Protein AF-A0A2D6UHI7-F1 (afdb_monomer_lite)

Radius of gyration: 15.2 Å; chains: 1; bounding box: 43×26×51 Å

pLDDT: mean 86.0, std 16.02, range [35.69, 98.44]

Foldseek 3Di:
DDDPPPPPQQPLPPVPDLQPLLLQLLLVLLVLLPDPPQQADQQQQLRYLVNSSLCSNPVDHSVVRCVLQVVPCRAQLVCLVVADCPPPHSSNVSVVSVVVSRDHSVNSNCRSLVNNQQLQQLAVVGHDDADPRRSNSSSRSSNSSSCSSVVHRD

Secondary structure (DSSP, 8-state):
----------TT--TT---HHHHHHHHHHHHHHHSTT----TT-TTTSHHHHHHHHHH---HHHHHHHTTT--S-HHHHHHH--TTS--HHHHHHHHHHHTT--HHHHHHHHHT--HHHHHTSTTS--PPPTT-HHHHHHHHHHHHHHHHT---

Structure (mmCIF, N/CA/C/O backbone):
data_AF-A0A2D6UHI7-F1
#
_entry.id   AF-A0A2D6UHI7-F1
#
loop_
_atom_site.group_PDB
_atom_site.id
_atom_site.type_symbol
_atom_site.label_atom_id
_atom_site.label_alt_id
_atom_site.label_comp_id
_atom_site.label_asym_id
_atom_site.label_entity_id
_atom_site.label_seq_id
_atom_site.pdbx_PDB_ins_code
_atom_site.Cartn_x
_atom_site.Cartn_y
_atom_site.Cartn_z
_atom_site.occupancy
_atom_site.B_iso_or_equiv
_atom_si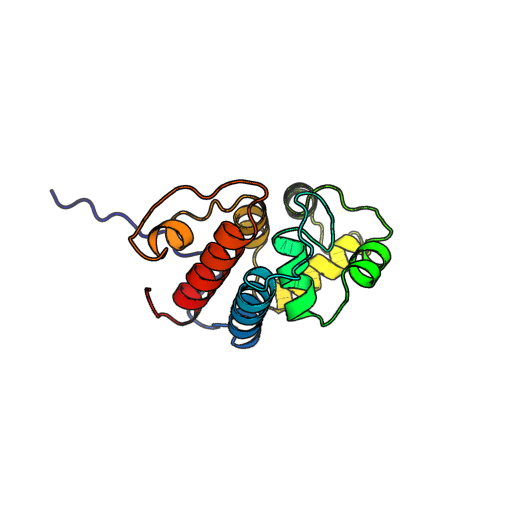te.auth_seq_id
_atom_site.auth_comp_id
_atom_site.auth_asym_id
_atom_site.auth_atom_id
_atom_site.pdbx_PDB_model_num
ATOM 1 N N . MET A 1 1 ? -14.713 -6.575 36.202 1.00 38.09 1 MET A N 1
ATOM 2 C CA . MET A 1 1 ? -13.384 -6.852 35.620 1.00 38.09 1 MET A CA 1
ATOM 3 C C . MET A 1 1 ? -13.407 -6.373 34.180 1.00 38.09 1 MET A C 1
ATOM 5 O O . MET A 1 1 ? -13.813 -7.110 33.297 1.00 38.09 1 MET A O 1
ATOM 9 N N . THR A 1 2 ? -13.100 -5.101 33.956 1.00 35.69 2 THR A N 1
ATOM 10 C CA . THR A 1 2 ? -13.019 -4.510 32.618 1.00 35.69 2 THR A CA 1
ATOM 11 C C . THR A 1 2 ? -11.627 -4.789 32.067 1.00 35.69 2 THR A C 1
ATOM 13 O O . THR A 1 2 ? -10.639 -4.2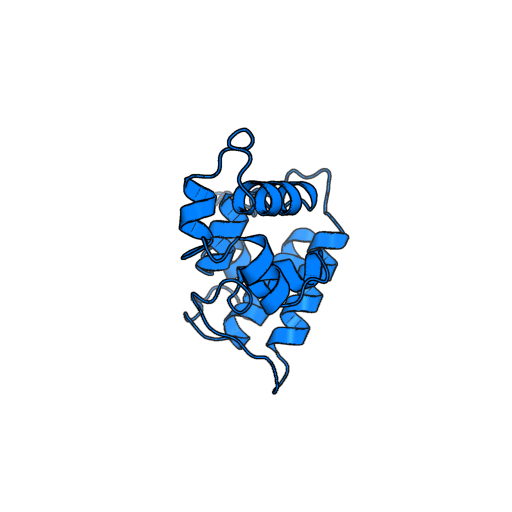00 32.495 1.00 35.69 2 THR A O 1
ATOM 16 N N . THR A 1 3 ? -11.532 -5.750 31.155 1.00 36.69 3 THR A N 1
ATOM 17 C CA . THR A 1 3 ? -10.331 -5.986 30.354 1.00 36.69 3 THR A CA 1
ATOM 18 C C . THR A 1 3 ? -10.118 -4.794 29.429 1.00 36.69 3 THR A C 1
ATOM 20 O O . THR A 1 3 ? -10.834 -4.629 28.444 1.00 36.69 3 THR A O 1
ATOM 23 N N . HIS A 1 4 ? -9.130 -3.958 29.743 1.00 37.94 4 HIS A N 1
ATOM 24 C CA . HIS A 1 4 ? -8.578 -3.003 28.791 1.00 37.94 4 HIS A CA 1
ATOM 25 C C . HIS A 1 4 ? -7.871 -3.788 27.681 1.00 37.94 4 HIS A C 1
ATOM 27 O O . HIS A 1 4 ? -6.719 -4.196 27.829 1.00 37.94 4 HIS A O 1
ATOM 33 N N . ALA A 1 5 ? -8.571 -4.032 26.574 1.00 39.09 5 ALA A N 1
ATOM 34 C CA . ALA A 1 5 ? -7.922 -4.431 25.338 1.00 39.09 5 ALA A CA 1
ATOM 35 C C . ALA A 1 5 ? -7.044 -3.255 24.891 1.00 39.09 5 ALA A C 1
ATOM 37 O O . ALA A 1 5 ? -7.553 -2.200 24.521 1.00 39.09 5 ALA A O 1
ATOM 38 N N . LYS A 1 6 ? -5.720 -3.408 24.980 1.00 39.31 6 LYS A N 1
ATOM 39 C CA . LYS A 1 6 ? -4.787 -2.475 24.343 1.00 39.31 6 LYS A CA 1
ATOM 40 C C . LYS A 1 6 ? -5.007 -2.577 22.830 1.00 39.31 6 LYS A C 1
ATOM 42 O O . LYS A 1 6 ? -4.636 -3.590 22.241 1.00 39.31 6 LYS A O 1
ATOM 47 N N . SER A 1 7 ? -5.631 -1.566 22.229 1.00 45.66 7 SER A N 1
ATOM 48 C CA . SER A 1 7 ? -5.660 -1.374 20.775 1.00 45.66 7 SER A CA 1
ATOM 49 C C . SER A 1 7 ? -4.217 -1.283 20.278 1.00 45.66 7 SER A C 1
ATOM 51 O O . SER A 1 7 ? -3.478 -0.388 20.692 1.00 45.66 7 SER A O 1
ATOM 53 N N . HIS A 1 8 ? -3.787 -2.255 19.478 1.00 50.50 8 HIS A N 1
ATOM 54 C CA . HIS A 1 8 ? -2.474 -2.235 18.841 1.00 50.50 8 HIS A CA 1
ATOM 55 C C . HIS A 1 8 ? -2.621 -1.508 17.513 1.00 50.50 8 HIS A C 1
ATOM 57 O O . HIS A 1 8 ? -2.718 -2.135 16.457 1.00 50.50 8 HIS A O 1
ATOM 63 N N . LEU A 1 9 ? -2.660 -0.179 17.616 1.00 53.78 9 LEU A N 1
ATOM 64 C CA . LEU A 1 9 ? -2.622 0.733 16.480 1.00 53.78 9 LEU A CA 1
ATOM 65 C C . LEU A 1 9 ? -1.518 0.269 15.501 1.00 53.78 9 LEU A C 1
ATOM 67 O O . LEU A 1 9 ? -0.479 -0.215 15.973 1.00 53.78 9 LEU A O 1
ATOM 71 N N . PRO A 1 10 ? -1.703 0.395 14.169 1.00 53.59 10 PRO A N 1
ATOM 72 C CA . PRO A 1 10 ? -0.616 0.223 13.205 1.00 53.59 10 PRO A CA 1
ATOM 73 C C . PRO A 1 10 ? 0.661 0.888 13.728 1.00 53.59 10 PRO A C 1
ATOM 75 O O . PRO A 1 10 ? 0.615 2.016 14.215 1.00 53.59 10 PRO A O 1
ATOM 78 N N . LYS A 1 11 ? 1.804 0.193 13.703 1.00 60.34 11 LYS A N 1
ATOM 79 C CA . LYS A 1 11 ? 3.024 0.673 14.391 1.00 60.34 11 LYS A CA 1
ATOM 80 C C . LYS A 1 11 ? 3.599 1.960 13.792 1.00 60.34 11 LYS A C 1
ATOM 82 O O . LYS A 1 11 ? 4.484 2.562 14.386 1.00 60.34 11 LYS A O 1
ATOM 87 N N . THR A 1 12 ? 3.075 2.391 12.651 1.00 53.44 12 THR A N 1
ATOM 88 C CA . THR A 1 12 ? 3.288 3.713 12.048 1.00 53.44 12 THR A CA 1
ATOM 89 C C . THR A 1 12 ? 2.633 4.862 12.791 1.00 53.44 12 THR A C 1
ATOM 91 O O . THR A 1 12 ? 2.942 6.019 12.521 1.00 53.44 12 THR A O 1
ATOM 94 N N . LEU A 1 13 ? 1.822 4.567 13.802 1.00 52.28 13 LEU A N 1
ATOM 95 C CA . LEU A 1 13 ? 1.344 5.532 14.783 1.00 52.28 13 LEU A CA 1
ATOM 96 C C . LEU A 1 13 ? 2.399 5.752 15.871 1.00 52.28 13 LEU A C 1
ATOM 98 O O . LEU A 1 13 ? 2.121 5.652 17.065 1.00 52.28 13 LEU A O 1
ATOM 102 N N . ASP A 1 14 ? 3.620 6.101 15.460 1.00 53.38 14 ASP A N 1
ATOM 103 C CA . ASP A 1 14 ? 4.444 6.944 16.315 1.00 53.38 14 ASP A CA 1
ATOM 104 C C . ASP A 1 14 ? 3.811 8.341 16.241 1.00 53.38 14 ASP A C 1
ATOM 106 O O . ASP A 1 14 ? 3.881 9.029 15.222 1.00 53.38 14 ASP A O 1
ATOM 110 N N . SER A 1 15 ? 3.055 8.689 17.287 1.00 49.53 15 SER A N 1
ATOM 111 C CA . SER A 1 15 ? 2.015 9.740 17.368 1.00 49.53 15 SER A CA 1
ATOM 112 C C . SER A 1 15 ? 2.409 11.184 16.996 1.00 49.53 15 SER A C 1
ATOM 114 O O . SER A 1 15 ? 1.644 12.115 17.228 1.00 49.53 15 SER A O 1
ATOM 116 N N . THR A 1 16 ? 3.590 11.404 16.421 1.00 47.50 16 THR A N 1
ATOM 117 C CA . THR A 1 16 ? 4.125 12.729 16.090 1.00 47.50 16 THR A CA 1
ATOM 118 C C . THR A 1 16 ? 4.281 12.997 14.592 1.00 47.50 16 THR A C 1
ATOM 120 O O . THR A 1 16 ? 4.644 14.117 14.230 1.00 47.50 16 THR A O 1
ATOM 123 N N . LYS A 1 17 ? 3.983 12.041 13.693 1.00 54.81 17 LYS A N 1
ATOM 124 C CA . LYS A 1 17 ? 4.116 12.295 12.246 1.00 54.81 17 LYS A CA 1
ATOM 125 C C . LYS A 1 17 ? 3.157 11.482 11.365 1.00 54.81 17 LYS A C 1
ATOM 127 O O . LYS A 1 17 ? 3.578 10.596 10.628 1.00 54.81 17 LYS A O 1
ATOM 132 N N . THR A 1 18 ? 1.869 11.836 11.360 1.00 63.22 18 THR A N 1
ATOM 133 C CA . THR A 1 18 ? 0.980 11.434 10.255 1.00 63.22 18 THR A CA 1
ATOM 134 C C . THR A 1 18 ? 1.550 11.987 8.948 1.00 63.22 18 THR A C 1
ATOM 136 O O . THR A 1 18 ? 1.604 13.200 8.731 1.00 63.22 18 THR A O 1
ATOM 139 N N . SER A 1 19 ? 2.010 11.095 8.073 1.00 80.38 19 SER A N 1
ATOM 140 C CA . SER A 1 19 ? 2.468 11.461 6.737 1.00 80.38 19 SER A CA 1
ATOM 141 C C . SER A 1 19 ? 1.244 11.706 5.863 1.00 80.38 19 SER A C 1
ATOM 143 O O . SER A 1 19 ? 0.625 10.762 5.376 1.00 80.38 19 SER A O 1
ATOM 145 N N . LYS A 1 20 ? 0.889 12.979 5.648 1.00 89.50 20 LYS A N 1
ATOM 146 C CA . LYS A 1 20 ? -0.182 13.350 4.707 1.00 89.50 20 LYS A CA 1
ATOM 147 C C . LYS A 1 20 ? 0.026 12.704 3.331 1.00 89.50 20 LYS A C 1
ATOM 149 O O . LYS A 1 20 ? -0.932 12.292 2.694 1.00 89.50 20 LYS A O 1
ATOM 154 N N . VAL A 1 21 ? 1.284 12.557 2.914 1.00 92.31 21 VAL A N 1
ATOM 155 C CA . VAL A 1 21 ? 1.652 11.878 1.667 1.00 92.31 21 VAL A CA 1
ATOM 156 C C . VAL A 1 21 ? 1.224 10.408 1.675 1.00 92.31 21 VAL A C 1
ATOM 158 O O . VAL A 1 21 ? 0.674 9.936 0.685 1.00 92.31 21 VAL A O 1
ATOM 161 N N . LEU A 1 22 ? 1.435 9.687 2.781 1.00 93.88 22 LEU A N 1
ATOM 162 C CA . LEU A 1 22 ? 1.022 8.287 2.899 1.00 93.88 22 LEU A CA 1
ATOM 163 C C . LEU A 1 22 ? -0.501 8.139 2.893 1.00 93.88 22 LEU A C 1
ATOM 165 O O . LEU A 1 22 ? -1.022 7.264 2.205 1.00 93.88 22 LEU A O 1
ATOM 169 N N . VAL A 1 23 ? -1.206 9.009 3.619 1.00 94.69 23 VAL A N 1
ATOM 170 C CA . VAL A 1 23 ? -2.675 9.058 3.616 1.00 94.69 23 VAL A CA 1
ATOM 171 C C . VAL A 1 23 ? -3.195 9.273 2.195 1.00 94.69 23 VAL A C 1
ATOM 173 O O . VAL A 1 23 ? -3.942 8.440 1.682 1.00 94.69 23 VAL A O 1
ATOM 176 N N . ASP A 1 24 ? -2.724 10.324 1.518 1.00 96.06 24 ASP A N 1
ATOM 177 C CA . ASP A 1 24 ? -3.140 10.650 0.152 1.00 96.06 24 ASP A CA 1
ATOM 178 C C . ASP A 1 24 ? -2.846 9.485 -0.811 1.00 96.06 24 ASP A C 1
ATOM 180 O O . ASP A 1 24 ? -3.653 9.171 -1.691 1.00 96.06 24 ASP A O 1
ATOM 184 N N . ALA A 1 25 ? -1.709 8.803 -0.645 1.00 97.25 25 ALA A N 1
ATOM 185 C CA . ALA A 1 25 ? -1.338 7.658 -1.469 1.00 97.25 25 ALA A CA 1
ATOM 186 C C . ALA A 1 25 ? -2.226 6.428 -1.227 1.00 97.25 25 ALA A C 1
ATOM 188 O O . ALA A 1 25 ? -2.622 5.775 -2.196 1.00 97.25 25 ALA A O 1
ATOM 189 N N . LEU A 1 26 ? -2.574 6.126 0.028 1.00 98.00 26 LEU A N 1
ATOM 190 C CA . LEU A 1 26 ? -3.505 5.049 0.382 1.00 98.00 26 LEU A CA 1
ATOM 191 C C . LEU A 1 26 ? -4.892 5.305 -0.208 1.00 98.00 26 LEU A C 1
ATOM 193 O O . LEU A 1 26 ? -5.481 4.414 -0.826 1.00 98.00 26 LEU A O 1
ATOM 197 N N . GLU A 1 27 ? -5.397 6.530 -0.088 1.00 97.94 27 GLU A N 1
ATOM 198 C CA . GLU A 1 27 ? -6.672 6.901 -0.689 1.00 97.94 27 GLU A CA 1
ATOM 199 C C . GLU A 1 27 ? -6.643 6.828 -2.220 1.00 97.94 27 GLU A C 1
ATOM 201 O O . GLU A 1 27 ? -7.575 6.314 -2.843 1.00 97.94 27 GLU A O 1
ATOM 206 N N . ASN A 1 28 ? -5.576 7.333 -2.847 1.00 98.25 28 ASN A N 1
ATOM 207 C CA . ASN A 1 28 ? -5.404 7.283 -4.297 1.00 98.25 28 ASN A CA 1
ATOM 208 C C . ASN A 1 28 ? -5.339 5.840 -4.802 1.00 98.25 28 ASN A C 1
ATOM 210 O O . ASN A 1 28 ? -6.020 5.499 -5.771 1.00 98.25 28 ASN A O 1
ATOM 214 N N . ALA A 1 29 ? -4.568 4.980 -4.132 1.00 98.31 29 ALA A N 1
ATOM 215 C CA . ALA A 1 29 ? -4.501 3.557 -4.444 1.00 98.31 29 ALA A CA 1
ATOM 216 C C . ALA A 1 29 ? -5.880 2.896 -4.289 1.00 98.31 29 ALA A C 1
ATOM 218 O O . ALA A 1 29 ? -6.324 2.183 -5.189 1.00 98.31 29 ALA A O 1
ATOM 219 N N . SER A 1 30 ? -6.607 3.209 -3.212 1.00 98.38 30 SER A N 1
ATOM 220 C CA . SER A 1 30 ? -7.967 2.714 -2.991 1.00 98.38 30 SER A CA 1
ATOM 221 C C . SER A 1 30 ? -8.934 3.131 -4.107 1.00 98.38 30 SER A C 1
ATOM 223 O O . SER A 1 30 ? -9.618 2.277 -4.678 1.00 98.38 30 SER A O 1
ATOM 225 N N . ARG A 1 31 ? -8.954 4.418 -4.484 1.00 98.31 31 ARG A N 1
ATOM 226 C CA . ARG A 1 31 ? -9.783 4.933 -5.589 1.00 98.31 31 ARG A CA 1
ATOM 227 C C . ARG A 1 31 ? -9.465 4.231 -6.907 1.00 98.31 31 ARG A C 1
ATOM 229 O O . ARG A 1 31 ? -10.381 3.821 -7.616 1.00 98.31 31 ARG A O 1
ATOM 236 N N . ARG A 1 32 ? -8.177 4.052 -7.217 1.00 97.75 32 ARG A N 1
ATOM 237 C CA . ARG A 1 32 ? -7.726 3.348 -8.426 1.00 97.75 32 ARG A CA 1
ATOM 238 C C . ARG A 1 32 ? -8.187 1.895 -8.432 1.00 97.75 32 ARG A C 1
ATOM 240 O O . ARG A 1 32 ? -8.768 1.470 -9.420 1.00 97.75 32 ARG A O 1
ATOM 247 N N . LEU A 1 33 ? -7.990 1.162 -7.335 1.00 98.19 33 LEU A N 1
ATOM 248 C CA . LEU A 1 33 ? -8.388 -0.245 -7.193 1.00 98.19 33 LEU A CA 1
ATOM 249 C C . LEU A 1 33 ? -9.904 -0.468 -7.285 1.00 98.19 33 LEU A C 1
ATOM 251 O O . LEU A 1 33 ? -10.341 -1.535 -7.716 1.00 98.19 33 LEU A O 1
ATOM 255 N N . SER A 1 34 ? -10.704 0.526 -6.895 1.00 96.56 34 SER A N 1
ATOM 256 C CA . SER A 1 34 ? -12.165 0.486 -7.018 1.00 96.56 34 SER A CA 1
ATOM 257 C C . SER A 1 34 ? -12.682 0.736 -8.440 1.00 96.56 34 SER A C 1
ATOM 259 O O . SER A 1 34 ? -13.846 0.442 -8.714 1.00 96.56 34 SER A O 1
ATOM 261 N N . SER A 1 35 ? -11.847 1.246 -9.350 1.00 96.19 35 SER A N 1
ATOM 262 C CA . SER A 1 35 ? -12.223 1.468 -10.750 1.00 96.19 35 SER A CA 1
ATOM 263 C C . SER A 1 35 ? -12.476 0.150 -11.495 1.00 96.19 35 SER A C 1
ATOM 265 O O . SER A 1 35 ? -11.850 -0.875 -11.209 1.00 96.19 35 SER A O 1
ATOM 267 N N . SER A 1 36 ? -13.363 0.172 -12.497 1.00 93.00 36 SER A N 1
ATOM 268 C CA . SER A 1 36 ? -13.643 -0.988 -13.357 1.00 93.00 36 SER A CA 1
ATOM 269 C C . SER A 1 36 ? -12.383 -1.517 -14.041 1.00 93.00 36 SER A C 1
ATOM 271 O O . SER A 1 36 ? -12.197 -2.734 -14.110 1.00 93.00 36 SER A O 1
ATOM 273 N N . ASP A 1 37 ? -11.493 -0.610 -14.439 1.00 93.62 37 ASP A N 1
ATOM 274 C CA . ASP A 1 37 ? -10.362 -0.886 -15.331 1.00 93.62 37 ASP A CA 1
ATOM 275 C C . ASP A 1 37 ? -9.069 -1.220 -14.572 1.00 93.62 37 ASP A C 1
ATOM 277 O O . ASP A 1 37 ? -8.003 -1.378 -15.164 1.00 93.62 37 ASP A O 1
ATOM 281 N N . ALA A 1 38 ? -9.142 -1.322 -13.242 1.00 95.50 38 ALA A N 1
ATOM 282 C CA . ALA A 1 38 ? -7.983 -1.607 -12.413 1.00 95.50 38 ALA A CA 1
ATOM 283 C C . ALA A 1 38 ? -7.419 -3.006 -12.702 1.00 95.50 38 ALA A C 1
ATOM 285 O O . ALA A 1 38 ? -8.048 -4.017 -12.372 1.00 95.50 38 ALA A O 1
ATOM 286 N N . VAL A 1 39 ? -6.208 -3.057 -13.259 1.00 96.62 39 VAL A N 1
ATOM 287 C CA . VAL A 1 39 ? -5.427 -4.293 -13.369 1.00 96.62 39 VAL A CA 1
ATOM 288 C C . VAL A 1 39 ? -4.856 -4.624 -11.997 1.00 96.62 39 VAL A C 1
ATOM 290 O O . VAL A 1 39 ? -4.163 -3.814 -11.376 1.00 96.62 39 VAL A O 1
ATOM 293 N N . TYR A 1 40 ? -5.184 -5.811 -11.504 1.00 97.81 40 TYR A N 1
ATOM 294 C CA . TYR A 1 40 ? -4.792 -6.257 -10.181 1.00 97.81 40 TYR A CA 1
ATOM 295 C C . TYR A 1 40 ? -4.518 -7.757 -10.198 1.00 97.81 40 TYR A C 1
ATOM 297 O O . TYR A 1 40 ? -5.330 -8.538 -10.698 1.00 97.81 40 TYR A O 1
ATOM 305 N N . GLN A 1 41 ? -3.385 -8.140 -9.621 1.00 96.31 41 GLN A N 1
ATOM 306 C CA . GLN A 1 41 ? -2.962 -9.524 -9.503 1.00 96.31 41 GLN A CA 1
ATOM 307 C C . GLN A 1 41 ? -2.116 -9.680 -8.243 1.00 96.31 41 GLN A C 1
ATOM 309 O O . GLN A 1 41 ? -1.048 -9.081 -8.111 1.00 96.31 41 GLN A O 1
ATOM 314 N N . TRP A 1 42 ? -2.575 -10.521 -7.320 1.00 93.75 42 TRP A N 1
ATOM 315 C CA . TRP A 1 42 ? -1.752 -10.920 -6.183 1.00 93.75 42 TRP A CA 1
ATOM 316 C C . TRP A 1 42 ? -0.460 -11.602 -6.648 1.00 93.75 42 TRP A C 1
ATOM 318 O O . TRP A 1 42 ? -0.498 -12.436 -7.554 1.00 93.75 42 TRP A O 1
ATOM 328 N N . GLY A 1 43 ? 0.664 -11.281 -6.002 1.00 88.75 43 GLY A N 1
ATOM 329 C CA . GLY A 1 43 ? 1.982 -11.841 -6.321 1.00 88.75 43 GLY A CA 1
ATOM 330 C C . GLY A 1 43 ? 2.646 -11.189 -7.533 1.00 88.75 43 GLY A C 1
ATOM 331 O O . GLY A 1 43 ? 3.780 -11.501 -7.856 1.00 88.75 43 GLY A O 1
ATOM 332 N N . HIS A 1 44 ? 1.974 -10.256 -8.214 1.00 94.12 44 HIS A N 1
ATOM 333 C CA . HIS A 1 44 ? 2.636 -9.425 -9.210 1.00 94.12 44 HIS A CA 1
ATOM 334 C C . HIS A 1 44 ? 3.227 -8.180 -8.539 1.00 94.12 44 HIS A C 1
ATOM 336 O O . HIS A 1 44 ? 2.482 -7.344 -8.024 1.00 94.12 44 HIS A O 1
ATOM 342 N N . MET A 1 45 ? 4.545 -7.997 -8.649 1.00 92.12 45 MET A N 1
ATOM 343 C CA . MET A 1 45 ? 5.343 -6.932 -8.014 1.00 92.12 45 MET A CA 1
ATOM 344 C C . MET A 1 45 ? 4.675 -5.547 -8.041 1.00 92.12 45 MET A C 1
ATOM 346 O O . MET A 1 45 ? 4.509 -4.902 -7.010 1.00 92.12 45 MET A O 1
ATOM 350 N N . GLY A 1 46 ? 4.238 -5.104 -9.225 1.00 94.44 46 GLY A N 1
ATOM 351 C CA . GLY A 1 46 ? 3.600 -3.797 -9.416 1.00 94.44 46 GLY A CA 1
ATOM 352 C C . GLY A 1 46 ? 2.066 -3.775 -9.379 1.00 94.44 46 GLY A C 1
ATOM 353 O O . GLY A 1 46 ? 1.498 -2.690 -9.415 1.00 94.44 46 GLY A O 1
ATOM 354 N N . GLN A 1 47 ? 1.374 -4.922 -9.324 1.00 96.69 47 GLN A N 1
ATOM 355 C CA . GLN A 1 47 ? -0.097 -5.003 -9.479 1.00 96.69 47 GLN A CA 1
ATOM 356 C C . GLN A 1 47 ? -0.799 -5.643 -8.274 1.00 96.69 47 GLN A C 1
ATOM 358 O O . GLN A 1 47 ? -2.024 -5.776 -8.281 1.00 96.69 47 GLN A O 1
ATOM 363 N N . CYS A 1 48 ? -0.048 -6.026 -7.242 1.00 96.88 48 CYS A N 1
ATOM 364 C CA . CYS A 1 48 ? -0.573 -6.5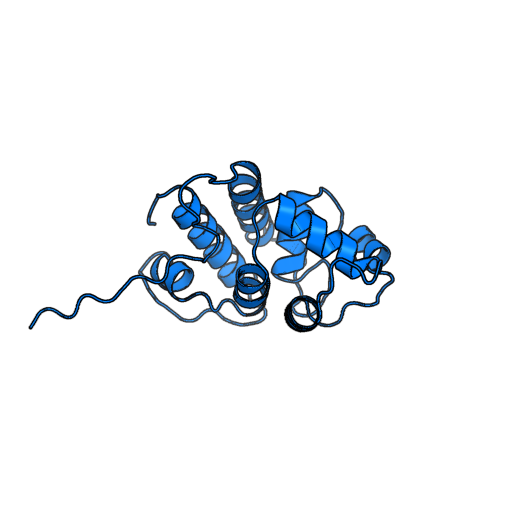03 -5.971 1.00 96.88 48 CYS A CA 1
ATOM 365 C C . CYS A 1 48 ? -0.895 -5.341 -5.012 1.00 96.88 48 CYS A C 1
ATOM 367 O O . CYS A 1 48 ? -0.835 -4.165 -5.378 1.00 96.88 48 CYS A O 1
ATOM 369 N N . ASN A 1 49 ? -1.226 -5.671 -3.763 1.00 97.75 49 ASN A N 1
ATOM 370 C CA . ASN A 1 49 ? -1.616 -4.712 -2.729 1.00 97.75 49 ASN A CA 1
ATOM 371 C C . ASN A 1 49 ? -0.528 -3.652 -2.515 1.00 97.75 49 ASN A C 1
ATOM 373 O O . ASN A 1 49 ? -0.780 -2.461 -2.691 1.00 97.75 49 ASN A O 1
ATOM 377 N N . VAL A 1 50 ? 0.693 -4.082 -2.187 1.00 96.12 50 VAL A N 1
ATOM 378 C CA . VAL A 1 50 ? 1.815 -3.165 -1.950 1.00 96.12 50 VAL A CA 1
ATOM 379 C C . VAL A 1 50 ? 2.209 -2.451 -3.242 1.00 96.12 50 VAL A C 1
ATOM 381 O O . VAL A 1 50 ? 2.414 -1.241 -3.224 1.00 96.12 50 VAL A O 1
ATOM 384 N N . GLY A 1 51 ? 2.206 -3.153 -4.380 1.00 96.31 51 GLY A N 1
ATOM 385 C CA . GLY A 1 51 ? 2.508 -2.570 -5.689 1.00 96.31 51 GLY A CA 1
ATOM 386 C C . GLY A 1 51 ? 1.623 -1.367 -6.031 1.00 96.31 51 GLY A C 1
ATOM 387 O O . GLY A 1 51 ? 2.130 -0.324 -6.435 1.00 96.31 51 GLY A O 1
ATOM 388 N N . HIS A 1 52 ? 0.308 -1.448 -5.801 1.00 98.12 52 HIS A N 1
ATOM 389 C CA . HIS A 1 52 ? -0.600 -0.309 -6.014 1.00 98.12 52 HIS A CA 1
ATOM 390 C C . HIS A 1 52 ? -0.307 0.878 -5.086 1.00 98.12 52 HIS A C 1
ATOM 392 O O . HIS A 1 52 ? -0.412 2.027 -5.520 1.00 98.12 52 HIS A O 1
ATOM 398 N N . LEU A 1 53 ? 0.102 0.629 -3.838 1.00 97.75 53 LEU A N 1
ATOM 399 C CA . LEU A 1 53 ? 0.524 1.699 -2.930 1.00 97.75 53 LEU A CA 1
ATOM 400 C C . LEU A 1 53 ? 1.842 2.342 -3.386 1.00 97.75 53 LEU A C 1
ATOM 402 O O . LEU A 1 53 ? 1.943 3.567 -3.402 1.00 97.75 53 LEU A O 1
ATOM 406 N N . VAL A 1 54 ? 2.818 1.540 -3.823 1.00 96.19 54 VAL A N 1
ATOM 407 C CA . VAL A 1 54 ? 4.098 2.025 -4.368 1.00 96.19 54 VAL A CA 1
ATOM 408 C C . VAL A 1 54 ? 3.861 2.937 -5.568 1.00 96.19 54 VAL A C 1
ATOM 410 O O . VAL A 1 54 ? 4.417 4.034 -5.606 1.00 96.19 54 VAL A O 1
ATOM 413 N N . GLN A 1 55 ? 2.995 2.541 -6.507 1.00 97.44 55 GLN A N 1
ATOM 414 C CA . GLN A 1 55 ? 2.648 3.386 -7.655 1.00 97.44 55 GLN A CA 1
ATOM 415 C C . GLN A 1 55 ? 2.082 4.744 -7.205 1.00 97.44 55 GLN A C 1
ATOM 417 O O . GLN A 1 55 ? 2.415 5.776 -7.778 1.00 97.44 55 GLN A O 1
ATOM 422 N N . SER A 1 56 ? 1.236 4.765 -6.169 1.00 97.19 56 SER A N 1
ATOM 423 C CA . SER A 1 56 ? 0.633 6.005 -5.657 1.00 97.19 56 SER A CA 1
ATOM 424 C C . SER A 1 56 ? 1.599 6.879 -4.847 1.00 97.19 56 SER A C 1
ATOM 426 O O . SER A 1 56 ? 1.426 8.093 -4.831 1.00 97.19 56 SER A O 1
ATOM 428 N N . LEU A 1 57 ? 2.604 6.293 -4.189 1.00 95.19 57 LEU A N 1
ATOM 429 C CA . LEU A 1 57 ? 3.634 7.032 -3.445 1.00 95.19 57 LEU A CA 1
ATOM 430 C C . LEU A 1 57 ? 4.708 7.630 -4.358 1.00 95.19 57 LEU A C 1
ATOM 432 O O . LEU A 1 57 ? 5.180 8.738 -4.121 1.00 95.19 57 LEU A O 1
ATOM 436 N N . THR A 1 58 ? 5.110 6.873 -5.377 1.00 93.62 58 THR A N 1
ATOM 437 C CA . THR A 1 58 ? 6.301 7.169 -6.189 1.00 93.62 58 THR A CA 1
ATOM 438 C C . THR A 1 58 ? 5.971 7.723 -7.572 1.00 93.62 58 THR A C 1
ATOM 440 O O . THR A 1 58 ? 6.826 8.336 -8.203 1.00 93.62 58 THR A O 1
ATOM 443 N N . GLY A 1 59 ? 4.748 7.505 -8.061 1.00 94.75 59 GLY A N 1
ATOM 444 C CA . GLY A 1 59 ? 4.358 7.808 -9.437 1.00 94.75 59 GLY A CA 1
ATOM 445 C C . GLY A 1 59 ? 4.841 6.785 -10.467 1.00 94.75 59 GLY A C 1
ATOM 446 O O . GLY A 1 59 ? 4.483 6.914 -11.635 1.00 94.75 59 GLY A O 1
ATOM 447 N N . LEU A 1 60 ? 5.605 5.766 -10.056 1.00 95.19 60 LEU A N 1
ATOM 448 C CA . LEU A 1 60 ? 6.042 4.694 -10.945 1.00 95.19 60 LEU A CA 1
ATOM 449 C C . LEU A 1 60 ? 4.839 3.898 -11.457 1.00 95.19 60 LEU A C 1
ATOM 451 O O . LEU A 1 60 ? 3.864 3.659 -10.743 1.00 95.19 60 LEU A O 1
ATOM 455 N N . THR A 1 61 ? 4.928 3.442 -12.696 1.00 96.62 61 THR A N 1
ATOM 456 C CA . THR A 1 61 ? 4.020 2.457 -13.277 1.00 96.62 61 THR A CA 1
ATOM 457 C C . THR A 1 61 ? 4.351 1.052 -12.776 1.00 96.62 61 THR A C 1
ATOM 459 O O . THR A 1 61 ? 5.434 0.780 -12.263 1.00 96.62 61 THR A O 1
ATOM 462 N N . SER A 1 62 ? 3.434 0.101 -12.977 1.00 95.44 62 SER A N 1
ATOM 463 C CA . SER A 1 62 ? 3.722 -1.307 -12.681 1.00 95.44 62 SER A CA 1
ATOM 464 C C . SER A 1 62 ? 4.958 -1.839 -13.419 1.00 95.44 62 SER A C 1
ATOM 466 O O . SER A 1 62 ? 5.619 -2.716 -12.872 1.00 95.44 62 SER A O 1
ATOM 468 N N . ALA A 1 63 ? 5.228 -1.385 -14.647 1.00 95.56 63 ALA A N 1
ATOM 469 C CA . ALA A 1 63 ? 6.380 -1.843 -15.423 1.00 95.56 63 ALA A CA 1
ATOM 470 C C . ALA A 1 63 ? 7.681 -1.275 -14.845 1.00 95.56 63 ALA A C 1
ATOM 472 O O . ALA A 1 63 ? 8.609 -2.029 -14.577 1.00 95.56 63 ALA A O 1
ATOM 473 N N . GLU A 1 64 ? 7.698 0.022 -14.534 1.00 95.12 64 GLU A N 1
ATOM 474 C CA . GLU A 1 64 ? 8.853 0.665 -13.899 1.00 95.12 64 GLU A CA 1
ATOM 475 C C . GLU A 1 64 ? 9.140 0.088 -12.509 1.00 95.12 64 GLU A C 1
ATOM 477 O O . GLU A 1 64 ? 10.299 -0.027 -12.134 1.00 95.12 64 GLU A O 1
ATOM 482 N N . ILE A 1 65 ? 8.118 -0.332 -11.750 1.00 94.06 65 ILE A N 1
ATOM 483 C CA . ILE A 1 65 ? 8.334 -1.037 -10.477 1.00 94.06 65 ILE A CA 1
ATOM 484 C C . ILE A 1 65 ? 9.071 -2.353 -10.717 1.00 94.06 65 ILE A C 1
ATOM 486 O O . ILE A 1 65 ? 10.081 -2.596 -10.063 1.00 94.06 65 ILE A O 1
ATOM 490 N N . VAL A 1 66 ? 8.588 -3.177 -11.651 1.00 92.81 66 VAL A N 1
ATOM 491 C CA . VAL A 1 66 ? 9.206 -4.470 -11.993 1.00 92.81 66 VAL A CA 1
ATOM 492 C C . VAL A 1 66 ? 10.661 -4.280 -12.436 1.00 92.81 66 VAL A C 1
ATOM 494 O O . VAL A 1 66 ? 11.542 -5.005 -11.980 1.00 92.81 66 VAL A O 1
ATOM 497 N N . GLU A 1 67 ? 10.929 -3.270 -13.265 1.00 91.38 67 GLU A N 1
ATOM 498 C CA . GLU A 1 67 ? 12.288 -2.919 -13.688 1.00 91.38 67 GLU A CA 1
ATOM 499 C C . GLU A 1 67 ? 13.145 -2.406 -12.523 1.00 91.38 67 GLU A C 1
ATOM 501 O O . GLU A 1 67 ? 14.301 -2.798 -12.388 1.00 91.38 67 GLU A O 1
ATOM 506 N N . SER A 1 68 ? 12.585 -1.573 -11.639 1.00 88.06 68 SER A N 1
ATOM 507 C CA . SER A 1 68 ? 13.314 -0.990 -10.503 1.00 88.06 68 SER A CA 1
ATOM 508 C C . SER A 1 68 ? 13.771 -2.028 -9.480 1.00 88.06 68 SER A C 1
ATOM 510 O O . SER A 1 68 ? 14.752 -1.800 -8.779 1.00 88.06 68 SER A O 1
ATOM 512 N N . VAL A 1 69 ? 13.086 -3.170 -9.404 1.00 86.44 69 VAL A N 1
ATOM 513 C CA . VAL A 1 69 ? 13.470 -4.301 -8.549 1.00 86.44 69 VAL A CA 1
ATOM 514 C C . VAL A 1 69 ? 14.284 -5.353 -9.300 1.00 86.44 69 VAL A C 1
ATOM 516 O O . VAL A 1 69 ? 14.492 -6.439 -8.774 1.00 86.44 69 VAL A O 1
ATOM 519 N N . ASP A 1 70 ? 14.738 -5.049 -10.520 1.00 87.12 70 ASP A N 1
ATOM 520 C CA . ASP A 1 70 ? 15.492 -5.954 -11.400 1.00 87.12 70 ASP A CA 1
ATOM 521 C C . ASP A 1 70 ? 14.803 -7.315 -11.597 1.00 87.12 70 ASP A C 1
ATOM 523 O O . ASP A 1 70 ? 15.438 -8.365 -11.686 1.00 87.12 70 ASP A O 1
ATOM 527 N N . TYR A 1 71 ? 13.465 -7.320 -11.617 1.00 84.88 71 TYR A N 1
ATOM 528 C CA . TYR A 1 71 ? 12.663 -8.546 -11.672 1.00 84.88 71 TYR A CA 1
ATOM 529 C C . TYR A 1 71 ? 12.940 -9.526 -10.502 1.00 84.88 71 TYR A C 1
ATOM 531 O O . TYR A 1 71 ? 12.531 -10.685 -10.565 1.00 84.88 71 TYR A O 1
ATOM 539 N N . GLN A 1 72 ? 13.607 -9.076 -9.430 1.00 80.06 72 GLN A N 1
ATOM 540 C CA . GLN A 1 72 ? 13.999 -9.851 -8.245 1.00 80.06 72 GLN A CA 1
ATOM 541 C C . GLN A 1 72 ? 13.104 -9.525 -7.042 1.00 80.06 72 GLN A C 1
ATOM 543 O O . GLN A 1 72 ? 13.572 -9.055 -6.006 1.00 80.06 72 GLN A O 1
ATOM 548 N N . LEU A 1 73 ? 11.798 -9.745 -7.184 1.00 80.88 73 LEU A N 1
ATOM 549 C CA . LEU A 1 73 ? 10.840 -9.555 -6.097 1.00 80.88 73 LEU A CA 1
ATOM 550 C C . LEU A 1 73 ? 9.666 -10.533 -6.221 1.00 80.88 73 LEU A C 1
ATOM 552 O O . LEU A 1 73 ? 8.775 -10.313 -7.033 1.00 80.88 73 LEU A O 1
ATOM 556 N N . ASP A 1 74 ? 9.639 -11.600 -5.427 1.00 80.94 74 ASP A N 1
ATOM 557 C CA . ASP A 1 74 ? 8.508 -12.543 -5.463 1.00 80.94 74 ASP A CA 1
ATOM 558 C C . ASP A 1 74 ? 7.377 -12.051 -4.546 1.00 80.94 74 ASP A C 1
ATOM 560 O O . ASP A 1 74 ? 6.301 -11.654 -5.001 1.00 80.94 74 ASP A O 1
ATOM 564 N N . GLU A 1 75 ? 7.664 -11.921 -3.246 1.00 84.94 75 GLU A N 1
ATOM 565 C CA . GLU A 1 75 ? 6.712 -11.411 -2.260 1.00 84.94 75 GLU A CA 1
ATOM 566 C C . GLU A 1 75 ? 7.266 -10.226 -1.468 1.00 84.94 75 GLU A C 1
ATOM 568 O O . GLU A 1 75 ? 8.335 -10.284 -0.856 1.00 84.94 75 GLU A O 1
ATOM 573 N N . TRP A 1 76 ? 6.478 -9.153 -1.373 1.00 85.56 76 TRP A N 1
ATOM 574 C CA . TRP A 1 76 ? 6.832 -7.998 -0.546 1.00 85.56 76 TRP A CA 1
ATOM 575 C C . TRP A 1 76 ? 7.073 -8.380 0.915 1.00 85.56 76 TRP A C 1
ATOM 577 O O . TRP A 1 76 ? 7.950 -7.808 1.552 1.00 85.56 76 TRP A O 1
ATOM 587 N N . SER A 1 77 ? 6.333 -9.349 1.456 1.00 82.31 77 SER A N 1
ATOM 588 C CA . SER A 1 77 ? 6.515 -9.837 2.825 1.00 82.31 77 SER A CA 1
ATOM 589 C C . SER A 1 77 ? 7.841 -10.557 3.050 1.00 82.31 77 SER A C 1
ATOM 591 O O . SER A 1 77 ? 8.427 -10.402 4.122 1.00 82.31 77 SER A O 1
ATOM 593 N N . GLU A 1 78 ? 8.319 -11.328 2.075 1.00 81.69 78 GLU A N 1
ATOM 594 C CA . GLU A 1 78 ? 9.609 -12.021 2.152 1.00 81.69 78 GLU A CA 1
ATOM 595 C C . GLU A 1 78 ? 10.756 -11.009 2.141 1.00 81.69 78 GLU A C 1
ATOM 597 O O . GLU A 1 78 ? 11.568 -10.975 3.063 1.00 81.69 78 GLU A O 1
ATOM 602 N N . HIS A 1 79 ? 10.741 -10.065 1.200 1.00 80.44 79 HIS A N 1
ATOM 603 C CA . HIS A 1 79 ? 11.762 -9.017 1.146 1.00 80.44 79 HIS A CA 1
ATOM 604 C C . HIS A 1 79 ? 11.694 -8.053 2.326 1.00 80.44 79 HIS A C 1
ATOM 606 O O . HIS A 1 79 ? 12.725 -7.649 2.856 1.00 80.44 79 HIS A O 1
ATOM 612 N N . ALA A 1 80 ? 10.491 -7.731 2.810 1.00 79.19 80 ALA A N 1
ATOM 613 C CA . ALA A 1 80 ? 10.334 -7.010 4.065 1.00 79.19 80 ALA A CA 1
ATOM 614 C C . ALA A 1 80 ? 11.039 -7.768 5.196 1.00 79.19 80 ALA A C 1
ATOM 616 O O . ALA A 1 80 ? 11.618 -7.137 6.086 1.00 79.19 80 ALA A O 1
ATOM 617 N N . ASN A 1 81 ? 11.010 -9.108 5.152 1.00 78.12 81 ASN A N 1
ATOM 618 C CA . ASN A 1 81 ? 11.630 -9.942 6.158 1.00 78.12 81 ASN A CA 1
ATOM 619 C C . ASN A 1 81 ? 13.162 -9.965 6.123 1.00 78.12 81 ASN A C 1
ATOM 621 O O . ASN A 1 81 ? 13.799 -9.917 7.184 1.00 78.12 81 ASN A O 1
ATOM 625 N N . ASP A 1 82 ? 13.723 -9.941 4.926 1.00 77.94 82 ASP A N 1
ATOM 626 C CA . ASP A 1 82 ? 15.165 -10.026 4.700 1.00 77.94 82 ASP A CA 1
ATOM 627 C C . ASP A 1 82 ? 15.835 -8.657 4.511 1.00 77.94 82 ASP A C 1
ATOM 629 O O . ASP A 1 82 ? 17.059 -8.573 4.404 1.00 77.94 82 ASP A O 1
ATOM 633 N N . TYR A 1 83 ? 15.038 -7.581 4.531 1.00 75.38 83 TYR A N 1
ATOM 634 C CA . TYR A 1 83 ? 15.479 -6.205 4.323 1.00 75.38 83 TYR A CA 1
ATOM 635 C C . TYR A 1 83 ? 16.710 -5.844 5.160 1.00 75.38 83 TYR A C 1
ATOM 637 O O . TYR A 1 83 ? 16.692 -5.893 6.398 1.00 75.38 83 TYR A O 1
ATOM 645 N N . CYS A 1 84 ? 17.751 -5.388 4.464 1.00 75.31 84 CYS A N 1
ATOM 646 C CA . CYS A 1 84 ? 18.993 -4.913 5.051 1.00 75.31 84 CYS A CA 1
ATOM 647 C C . CYS A 1 84 ? 19.358 -3.553 4.433 1.00 75.31 84 CYS A C 1
ATOM 649 O O . CYS A 1 84 ? 19.756 -3.504 3.271 1.00 75.31 84 CYS A O 1
ATOM 651 N N . PRO A 1 85 ? 19.305 -2.435 5.185 1.00 70.75 85 PRO A N 1
ATOM 652 C CA . PRO A 1 85 ? 19.525 -1.094 4.628 1.00 70.75 85 PRO A CA 1
ATOM 653 C C . PRO A 1 85 ? 20.939 -0.868 4.062 1.00 70.75 85 PRO A C 1
ATOM 655 O O . PRO A 1 85 ? 21.186 0.138 3.405 1.00 70.75 85 PRO A O 1
ATOM 658 N N . THR A 1 86 ? 21.888 -1.769 4.336 1.00 76.81 86 THR A N 1
ATOM 659 C CA . THR A 1 86 ? 23.293 -1.660 3.912 1.00 76.81 86 THR A CA 1
ATOM 660 C C . THR A 1 86 ? 23.684 -2.628 2.795 1.00 76.81 86 THR A C 1
ATOM 662 O O . THR A 1 86 ? 24.831 -2.590 2.360 1.00 76.81 86 THR A O 1
ATOM 665 N N . SER A 1 87 ? 22.788 -3.513 2.347 1.00 77.00 87 SER A N 1
ATOM 666 C CA . SER A 1 87 ? 23.066 -4.471 1.260 1.00 77.00 87 SER A CA 1
ATOM 667 C C . SER A 1 87 ? 23.323 -3.773 -0.086 1.00 77.00 87 SER A C 1
ATOM 669 O O . SER A 1 87 ? 24.112 -4.259 -0.892 1.00 77.00 87 SER A O 1
ATOM 671 N N . GLY A 1 88 ? 22.660 -2.632 -0.317 1.00 72.62 88 GLY A N 1
ATOM 672 C CA . GLY A 1 88 ? 22.734 -1.850 -1.550 1.00 72.62 88 GLY A CA 1
ATOM 673 C C . GLY A 1 88 ? 21.925 -2.407 -2.727 1.00 72.62 88 GLY A C 1
ATOM 674 O O . GLY A 1 88 ? 22.170 -1.981 -3.852 1.00 72.62 88 GLY A O 1
ATOM 675 N N . THR A 1 89 ? 20.987 -3.341 -2.516 1.00 80.69 89 THR A N 1
ATOM 676 C CA . THR A 1 89 ? 20.153 -3.854 -3.620 1.00 80.69 89 THR A CA 1
ATOM 677 C C . THR A 1 89 ? 19.095 -2.834 -4.064 1.00 80.69 89 THR A C 1
ATOM 679 O O . THR A 1 89 ? 18.686 -1.946 -3.303 1.00 80.69 89 THR A O 1
ATOM 682 N N . SER A 1 90 ? 18.617 -2.963 -5.305 1.00 79.62 90 SER A N 1
ATOM 683 C CA . SER A 1 90 ? 17.559 -2.094 -5.836 1.00 79.62 90 SER A CA 1
ATOM 684 C C . SER A 1 90 ? 16.233 -2.271 -5.080 1.00 79.62 90 SER A C 1
ATOM 686 O O . SER A 1 90 ? 15.539 -1.290 -4.812 1.00 79.62 90 SER A O 1
ATOM 688 N N . VAL A 1 91 ? 15.932 -3.497 -4.629 1.00 77.81 91 VAL A N 1
ATOM 689 C CA . VAL A 1 91 ? 14.777 -3.798 -3.766 1.00 77.81 91 VAL A CA 1
ATOM 690 C C . VAL A 1 91 ? 14.897 -3.068 -2.430 1.00 77.81 91 VAL A C 1
ATOM 692 O O . VAL A 1 91 ? 13.977 -2.357 -2.027 1.00 77.81 91 VAL A O 1
ATOM 695 N N . ASP A 1 92 ? 16.050 -3.162 -1.765 1.00 80.69 92 ASP A N 1
ATOM 696 C CA . ASP A 1 92 ? 16.278 -2.499 -0.476 1.00 80.69 92 ASP A CA 1
ATOM 697 C C . ASP A 1 92 ? 16.200 -0.964 -0.597 1.00 80.69 92 ASP A C 1
ATOM 699 O O . ASP A 1 92 ? 15.704 -0.277 0.301 1.00 80.69 92 ASP A O 1
ATOM 703 N N . SER A 1 93 ? 16.608 -0.406 -1.738 1.00 81.81 93 SER A N 1
ATOM 704 C CA . SER A 1 93 ? 16.474 1.029 -2.023 1.00 81.81 93 SER A CA 1
ATOM 705 C C . SER A 1 93 ? 15.004 1.465 -2.104 1.00 81.81 93 SER A C 1
ATOM 707 O O . SER A 1 93 ? 14.620 2.506 -1.554 1.00 81.81 93 SER A O 1
ATOM 709 N N . LEU A 1 94 ? 14.148 0.646 -2.725 1.00 84.00 94 LEU A N 1
ATOM 710 C CA . LEU A 1 94 ? 12.708 0.893 -2.772 1.00 84.00 94 LEU A CA 1
ATOM 711 C C . LEU A 1 94 ? 12.070 0.770 -1.379 1.00 84.00 94 LEU A C 1
ATOM 713 O O . LEU A 1 94 ? 11.294 1.637 -0.981 1.00 84.00 94 LEU A O 1
ATOM 717 N N . PHE A 1 95 ? 12.462 -0.226 -0.581 1.00 83.88 95 PHE A N 1
ATOM 718 C CA . PHE A 1 95 ? 12.019 -0.354 0.814 1.00 83.88 95 PHE A CA 1
ATOM 719 C C . PHE A 1 95 ? 12.435 0.836 1.685 1.00 83.88 95 PHE A C 1
ATOM 721 O O . PHE A 1 95 ? 11.622 1.346 2.461 1.00 83.88 95 PHE A O 1
ATOM 728 N 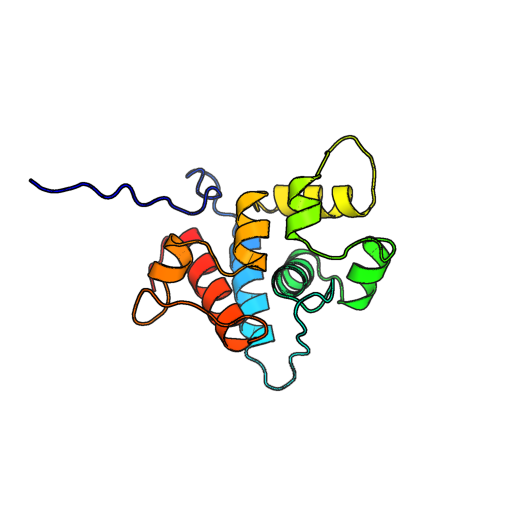N . THR A 1 96 ? 13.668 1.322 1.528 1.00 84.50 96 THR A N 1
ATOM 729 C CA . THR A 1 96 ? 14.156 2.532 2.211 1.00 84.50 96 THR A CA 1
ATOM 730 C C . THR A 1 96 ? 13.266 3.730 1.881 1.00 84.50 96 THR A C 1
ATOM 732 O O . THR A 1 96 ? 12.882 4.493 2.767 1.00 84.50 96 THR A O 1
ATOM 735 N N . THR A 1 97 ? 12.881 3.866 0.611 1.00 85.69 97 THR A N 1
ATOM 736 C CA . THR A 1 97 ? 11.978 4.925 0.143 1.00 85.69 97 THR A CA 1
ATOM 737 C C . THR A 1 97 ? 10.600 4.820 0.810 1.00 85.69 97 THR A C 1
ATOM 739 O O . THR A 1 97 ? 10.074 5.813 1.309 1.00 85.69 97 THR A O 1
ATOM 742 N N . LEU A 1 98 ? 10.027 3.617 0.916 1.00 88.75 98 LEU A N 1
ATOM 743 C CA . LEU A 1 98 ? 8.744 3.403 1.604 1.00 88.75 98 LEU A CA 1
ATOM 744 C C . LEU A 1 98 ? 8.815 3.743 3.101 1.00 88.75 98 LEU A C 1
ATOM 746 O O . LEU A 1 98 ? 7.891 4.356 3.640 1.00 88.75 98 LEU A O 1
ATOM 750 N N . GLN A 1 99 ? 9.931 3.431 3.764 1.00 86.69 99 GLN A N 1
ATOM 751 C CA . GLN A 1 99 ? 10.161 3.818 5.160 1.00 86.69 99 GLN A CA 1
ATOM 752 C C . GLN A 1 99 ? 10.223 5.338 5.343 1.00 86.69 99 GLN A C 1
ATOM 754 O O . GLN A 1 99 ? 9.691 5.854 6.325 1.00 86.69 99 GLN A O 1
ATOM 759 N N . GLN A 1 100 ? 10.794 6.076 4.386 1.00 87.00 100 GLN A N 1
ATOM 760 C CA . GLN A 1 100 ? 10.808 7.546 4.413 1.00 87.00 100 GLN A CA 1
ATOM 761 C C . GLN A 1 100 ? 9.404 8.156 4.304 1.00 87.00 100 GLN A C 1
ATOM 763 O O . GLN A 1 100 ? 9.150 9.206 4.897 1.00 87.00 100 GLN A O 1
ATOM 768 N N . TYR A 1 101 ? 8.478 7.489 3.607 1.00 88.19 101 TYR A N 1
ATOM 769 C CA . TYR A 1 101 ? 7.062 7.874 3.586 1.00 88.19 101 TYR A CA 1
ATOM 770 C C . TYR A 1 101 ? 6.306 7.514 4.868 1.00 88.19 101 TYR A C 1
ATOM 772 O O . TYR A 1 101 ? 5.163 7.946 5.039 1.00 88.19 101 TYR A O 1
ATOM 780 N N . GLY A 1 102 ? 6.953 6.786 5.779 1.00 87.75 102 GLY A N 1
ATOM 781 C CA . GLY A 1 102 ? 6.390 6.377 7.053 1.00 87.75 102 GLY A CA 1
ATOM 782 C C . GLY A 1 102 ? 5.681 5.032 6.993 1.00 87.75 102 GLY A C 1
ATOM 783 O O . GLY A 1 102 ? 4.736 4.863 7.741 1.00 87.75 102 GLY A O 1
ATOM 784 N N . LEU A 1 103 ? 6.082 4.096 6.123 1.00 88.88 103 LEU A N 1
ATOM 785 C CA . LEU A 1 103 ? 5.650 2.693 6.197 1.00 88.88 103 LEU A CA 1
ATOM 786 C C . LEU A 1 103 ? 6.683 1.867 6.963 1.00 88.88 103 LEU A C 1
ATOM 788 O O . LEU A 1 103 ? 7.849 1.801 6.575 1.00 88.88 103 LEU A O 1
ATOM 792 N N . SER A 1 104 ? 6.268 1.192 8.033 1.00 88.25 104 SER A N 1
ATOM 793 C CA . SER A 1 104 ? 7.136 0.216 8.688 1.00 88.25 104 SER A CA 1
ATOM 794 C C . SER A 1 104 ? 7.150 -1.102 7.912 1.00 88.25 104 SER A C 1
ATOM 796 O O . SER A 1 104 ? 6.227 -1.428 7.163 1.00 88.25 104 SER A O 1
ATOM 798 N N . ARG A 1 105 ? 8.168 -1.928 8.171 1.00 86.44 105 ARG A N 1
ATOM 799 C CA . ARG A 1 105 ? 8.223 -3.322 7.705 1.00 86.44 105 ARG A CA 1
ATOM 800 C C . ARG A 1 105 ? 6.939 -4.094 8.030 1.00 86.44 105 ARG A C 1
ATOM 802 O O . ARG A 1 105 ? 6.441 -4.829 7.184 1.00 86.44 105 ARG A O 1
ATOM 809 N N . SER A 1 106 ? 6.400 -3.928 9.242 1.00 88.50 106 SER A N 1
ATOM 810 C CA . SER A 1 106 ? 5.163 -4.607 9.638 1.00 88.50 106 SER A CA 1
ATOM 811 C C . SER A 1 106 ? 3.954 -4.149 8.833 1.00 88.50 106 SER A C 1
ATOM 813 O O . SER A 1 106 ? 3.132 -4.994 8.510 1.00 88.50 106 SER A O 1
ATOM 815 N N . ASP A 1 107 ? 3.857 -2.870 8.457 1.00 92.50 107 ASP A N 1
ATOM 816 C CA . ASP A 1 107 ? 2.716 -2.413 7.653 1.00 92.50 107 ASP A CA 1
ATOM 817 C C . ASP A 1 107 ? 2.777 -2.968 6.234 1.00 92.50 107 ASP A C 1
ATOM 819 O O . ASP A 1 107 ? 1.737 -3.264 5.662 1.00 92.50 107 ASP A O 1
ATOM 823 N N . LEU A 1 108 ? 3.978 -3.145 5.673 1.00 92.00 108 LEU A N 1
ATOM 824 C CA . LEU A 1 108 ? 4.144 -3.770 4.359 1.00 92.00 108 LEU A CA 1
ATOM 825 C C . LEU A 1 108 ? 3.713 -5.239 4.386 1.00 92.00 108 LEU A C 1
ATOM 827 O O . LEU A 1 108 ? 2.959 -5.667 3.518 1.00 92.00 108 LEU A O 1
ATOM 831 N N . ILE A 1 109 ? 4.124 -5.988 5.415 1.00 92.19 109 ILE A N 1
ATOM 832 C CA . ILE A 1 109 ? 3.696 -7.381 5.616 1.00 92.19 109 ILE A CA 1
ATOM 833 C C . ILE A 1 109 ? 2.181 -7.454 5.839 1.00 92.19 109 ILE A C 1
ATOM 835 O O . ILE A 1 109 ? 1.511 -8.305 5.255 1.00 92.19 109 ILE A O 1
ATOM 839 N N . ASP A 1 110 ? 1.639 -6.564 6.671 1.00 96.25 110 ASP A N 1
ATOM 840 C CA . ASP A 1 110 ? 0.212 -6.525 6.965 1.00 96.25 110 ASP A CA 1
ATOM 841 C C . ASP A 1 110 ? -0.621 -6.118 5.746 1.00 96.25 110 ASP A C 1
ATOM 843 O O . ASP A 1 110 ? -1.725 -6.623 5.566 1.00 96.25 110 ASP A O 1
ATOM 847 N N . LEU A 1 111 ? -0.127 -5.202 4.913 1.00 96.44 111 LEU A N 1
ATOM 848 C CA . LEU A 1 111 ? -0.788 -4.780 3.681 1.00 96.44 111 LEU A CA 1
ATOM 849 C C . LEU A 1 111 ? -0.736 -5.869 2.611 1.00 96.44 111 LEU A C 1
ATOM 851 O O . LEU A 1 111 ? -1.735 -6.091 1.925 1.00 96.44 111 LEU A O 1
ATOM 855 N N . GLU A 1 112 ? 0.398 -6.557 2.476 1.00 95.38 112 GLU A N 1
ATOM 856 C CA . GLU A 1 112 ? 0.50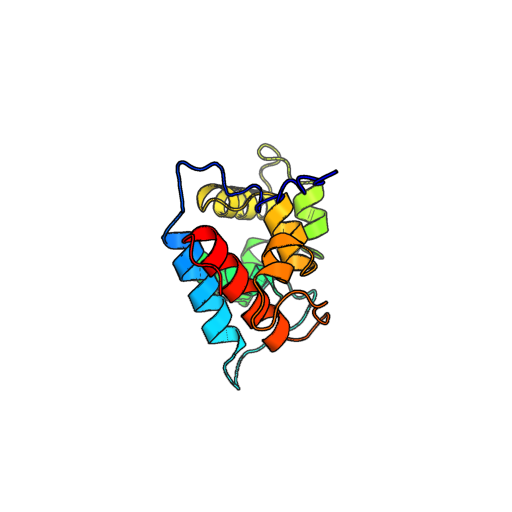0 -7.715 1.592 1.00 95.38 112 GLU A CA 1
ATOM 857 C C . GLU A 1 112 ? -0.549 -8.749 1.999 1.00 95.38 112 GLU A C 1
ATOM 859 O O . GLU A 1 112 ? -1.331 -9.152 1.156 1.00 95.38 112 GLU A O 1
ATOM 864 N N . HIS A 1 113 ? -0.684 -9.076 3.288 1.00 96.25 113 HIS A N 1
ATOM 865 C CA . HIS A 1 113 ? -1.603 -10.120 3.758 1.00 96.25 113 HIS A CA 1
ATOM 866 C C . HIS A 1 113 ? -3.022 -9.666 4.130 1.00 96.25 113 HIS A C 1
ATOM 868 O O . HIS A 1 113 ? -3.859 -10.511 4.451 1.00 96.25 113 HIS A O 1
ATOM 874 N N . LEU A 1 114 ? -3.315 -8.364 4.091 1.00 97.56 114 LEU A N 1
ATOM 875 C CA . LEU A 1 114 ? -4.561 -7.771 4.597 1.00 97.56 114 LEU A CA 1
ATOM 876 C C . LEU A 1 114 ? -4.858 -8.166 6.061 1.00 97.56 114 LEU A C 1
ATOM 878 O O . LEU A 1 114 ? -5.988 -8.525 6.402 1.00 97.56 114 LEU A O 1
ATOM 882 N N . SER A 1 115 ? -3.837 -8.141 6.924 1.00 96.94 115 SER A N 1
ATOM 883 C CA . SER A 1 115 ? -3.871 -8.787 8.247 1.00 96.94 115 SER A CA 1
ATOM 884 C C . SER A 1 115 ? -3.847 -7.856 9.456 1.00 96.94 115 SER A C 1
ATOM 886 O O . SER A 1 115 ? -4.061 -8.336 10.576 1.00 96.94 115 SER A O 1
ATOM 888 N N . ASN A 1 116 ? -3.627 -6.547 9.287 1.00 96.88 116 ASN A N 1
ATOM 889 C CA . ASN A 1 116 ? -3.581 -5.652 10.440 1.00 96.88 116 ASN A CA 1
ATOM 890 C C . ASN A 1 116 ? -4.951 -5.604 11.123 1.00 96.88 116 ASN A C 1
ATOM 892 O O . ASN A 1 116 ? -5.937 -5.121 10.568 1.00 96.88 116 ASN A O 1
ATOM 896 N N . THR A 1 117 ? -5.013 -6.090 12.359 1.00 96.12 117 THR A N 1
ATOM 897 C CA . THR A 1 117 ? -6.282 -6.255 13.075 1.00 96.12 117 THR A CA 1
ATOM 898 C C . THR A 1 117 ? -6.994 -4.928 13.325 1.00 96.12 117 THR A C 1
ATOM 900 O O . THR A 1 117 ? -8.222 -4.891 13.315 1.00 96.12 117 THR A O 1
ATOM 903 N N . ASP A 1 118 ? -6.256 -3.842 13.540 1.00 95.25 118 ASP A N 1
ATOM 904 C CA . ASP A 1 118 ? -6.864 -2.542 13.797 1.00 95.25 118 ASP A CA 1
ATOM 905 C C . ASP A 1 118 ? -7.394 -1.918 12.500 1.00 95.25 118 ASP A C 1
ATOM 907 O O . ASP A 1 118 ? -8.513 -1.406 12.505 1.00 95.25 118 ASP A O 1
ATOM 911 N N . VAL A 1 119 ? -6.700 -2.095 11.366 1.00 97.00 119 VAL A N 1
ATOM 912 C CA . VAL A 1 119 ? -7.250 -1.759 10.036 1.00 97.00 119 VAL A CA 1
ATOM 913 C C . VAL A 1 119 ? -8.526 -2.555 9.760 1.00 97.00 119 VAL A C 1
ATOM 915 O O . VAL A 1 119 ? -9.524 -1.983 9.332 1.00 97.00 119 VAL A O 1
ATOM 918 N N . LEU A 1 120 ? -8.532 -3.860 10.056 1.00 97.69 120 LEU A N 1
ATOM 919 C CA . LEU A 1 120 ? -9.712 -4.706 9.866 1.00 97.69 120 LEU A CA 1
ATOM 920 C C . LEU A 1 120 ? -10.885 -4.278 10.758 1.00 97.69 120 LEU A C 1
ATOM 922 O O . LEU A 1 120 ? -12.027 -4.303 10.311 1.00 97.69 120 LEU A O 1
ATOM 926 N N . LYS A 1 121 ? -10.637 -3.864 12.006 1.00 96.50 121 LYS A N 1
ATOM 927 C CA . LYS A 1 121 ? -11.685 -3.313 12.886 1.00 96.50 121 LYS A CA 1
ATOM 928 C C . LYS A 1 121 ? -12.242 -1.985 12.376 1.00 96.50 121 LYS A C 1
ATOM 930 O O . LYS A 1 121 ? -13.403 -1.706 12.655 1.00 96.50 121 LYS A O 1
ATOM 935 N N . ASN A 1 122 ? -11.432 -1.208 11.657 1.00 96.12 122 ASN A N 1
ATOM 936 C CA . ASN A 1 122 ? -11.824 0.064 11.050 1.00 96.12 122 ASN A CA 1
ATOM 937 C C . ASN A 1 122 ? -12.519 -0.096 9.686 1.00 96.12 122 ASN A C 1
ATOM 939 O O . ASN A 1 122 ? -12.794 0.895 9.020 1.00 96.12 122 ASN A O 1
ATOM 943 N N . LEU A 1 123 ? -12.784 -1.328 9.234 1.00 97.31 123 LEU A N 1
ATOM 944 C CA . LEU A 1 123 ? -13.569 -1.546 8.023 1.00 97.31 123 LEU A CA 1
ATOM 945 C C . LEU A 1 123 ? -15.010 -1.040 8.217 1.00 97.31 123 LEU A C 1
ATOM 947 O O . LEU A 1 123 ? -15.576 -1.207 9.300 1.00 97.31 123 LEU A O 1
ATOM 951 N N . PRO A 1 124 ? -15.666 -0.533 7.156 1.00 93.19 124 PRO A N 1
ATOM 952 C CA . PRO A 1 124 ? -17.090 -0.220 7.204 1.00 93.19 124 PRO A CA 1
ATOM 953 C C . PRO A 1 124 ? -17.915 -1.442 7.629 1.00 93.19 124 PRO A C 1
ATOM 955 O O . PRO A 1 124 ? -17.802 -2.518 7.032 1.00 93.19 124 PRO A O 1
ATOM 958 N N . GLY A 1 125 ? -18.756 -1.275 8.652 1.00 93.69 125 GLY A N 1
ATOM 959 C CA . GLY A 1 125 ? -19.525 -2.373 9.253 1.00 93.69 125 GLY A CA 1
ATOM 960 C C . GLY A 1 125 ? -18.744 -3.218 10.270 1.00 93.69 125 GLY A C 1
ATOM 961 O O . GLY A 1 125 ? -19.290 -4.189 10.794 1.00 93.69 125 GLY A O 1
ATOM 962 N N . GLY A 1 126 ? -17.506 -2.834 10.584 1.00 94.06 126 GLY A N 1
ATOM 963 C CA . GLY A 1 126 ? -16.655 -3.457 11.589 1.00 94.06 126 GLY A CA 1
ATOM 964 C C . GLY A 1 126 ? -15.818 -4.626 11.070 1.00 94.06 126 GLY A C 1
ATOM 965 O O . GLY A 1 126 ? -15.711 -4.890 9.871 1.00 94.06 126 GLY A O 1
ATOM 966 N N . PHE A 1 127 ? -15.204 -5.335 12.019 1.00 97.50 127 PHE A N 1
ATOM 967 C CA . PHE A 1 127 ? -14.237 -6.392 11.739 1.00 97.50 127 PHE A CA 1
ATOM 968 C C . PHE A 1 127 ? -14.796 -7.506 10.848 1.00 97.50 127 PHE A C 1
ATOM 970 O O . PHE A 1 127 ? -15.803 -8.142 11.163 1.00 97.50 127 PHE A O 1
ATOM 977 N N . ARG A 1 128 ? -14.049 -7.820 9.788 1.00 97.81 128 ARG A N 1
ATOM 978 C CA . ARG A 1 128 ? -14.219 -9.014 8.956 1.00 97.81 128 ARG A CA 1
ATOM 979 C C . ARG A 1 128 ? -12.898 -9.376 8.289 1.00 97.81 128 ARG A C 1
ATOM 981 O O . ARG A 1 128 ? -12.044 -8.517 8.096 1.00 97.81 128 ARG A O 1
ATOM 988 N N . TYR A 1 129 ? -12.762 -10.631 7.879 1.00 97.75 129 TYR A N 1
ATOM 989 C CA . TYR A 1 129 ? -11.640 -11.052 7.046 1.00 97.75 129 TYR A CA 1
ATOM 990 C C . TYR A 1 129 ? -11.848 -10.628 5.591 1.00 97.75 129 TYR A C 1
ATOM 992 O O . TYR A 1 129 ? -12.969 -10.630 5.072 1.00 97.75 129 TYR A O 1
ATOM 1000 N N . LEU A 1 130 ? -10.745 -10.278 4.941 1.00 97.75 130 LEU A N 1
ATOM 1001 C CA . LEU A 1 130 ? -10.685 -9.869 3.545 1.00 97.75 130 LEU A CA 1
ATOM 1002 C C . LEU A 1 130 ? -10.156 -11.010 2.680 1.00 97.75 130 LEU A C 1
ATOM 1004 O O . LEU A 1 130 ? -9.410 -11.868 3.152 1.00 97.75 130 LEU A O 1
ATOM 1008 N N . ARG A 1 131 ? -10.562 -11.051 1.408 1.00 97.00 131 ARG A N 1
ATOM 1009 C CA . ARG A 1 131 ? -10.178 -12.143 0.511 1.00 97.00 131 ARG A CA 1
ATOM 1010 C C . ARG A 1 131 ? -8.890 -11.821 -0.228 1.00 97.00 131 ARG A C 1
ATOM 1012 O O . ARG A 1 131 ? -8.752 -10.759 -0.835 1.00 97.00 131 ARG A O 1
ATOM 1019 N N . ARG A 1 132 ? -7.991 -12.806 -0.265 1.00 93.75 132 ARG A N 1
ATOM 1020 C CA . ARG A 1 132 ? -6.830 -12.797 -1.156 1.00 93.75 132 ARG A CA 1
ATOM 1021 C C . ARG A 1 132 ? -7.290 -12.634 -2.602 1.00 93.75 132 ARG A C 1
ATOM 1023 O O . ARG A 1 132 ? -8.287 -13.220 -3.023 1.00 93.75 132 ARG A O 1
ATOM 1030 N N . ASN A 1 133 ? -6.517 -11.870 -3.360 1.00 96.00 133 ASN A N 1
ATOM 1031 C CA . ASN A 1 133 ? -6.755 -11.594 -4.769 1.00 96.00 133 ASN A CA 1
ATOM 1032 C C . ASN A 1 133 ? -8.131 -10.941 -5.067 1.00 96.00 133 ASN A C 1
ATOM 1034 O O . ASN A 1 133 ? -8.734 -11.197 -6.109 1.00 96.00 133 ASN A O 1
ATOM 1038 N N . ASN A 1 134 ? -8.641 -10.101 -4.159 1.00 97.69 134 ASN A N 1
ATOM 1039 C CA . ASN A 1 134 ? -9.861 -9.321 -4.364 1.00 97.69 134 ASN A CA 1
ATOM 1040 C C . ASN A 1 134 ? -9.570 -7.816 -4.260 1.00 97.69 134 ASN A C 1
ATOM 1042 O O . ASN A 1 134 ? -9.440 -7.275 -3.165 1.00 97.69 134 ASN A O 1
ATOM 1046 N N . ARG A 1 135 ? -9.520 -7.118 -5.401 1.00 97.75 135 ARG A N 1
ATOM 1047 C CA . ARG A 1 135 ? -9.166 -5.686 -5.452 1.00 97.75 135 ARG A CA 1
ATOM 1048 C C . ARG A 1 135 ? -10.083 -4.773 -4.628 1.00 97.75 135 ARG A C 1
ATOM 1050 O O . ARG A 1 135 ? -9.623 -3.759 -4.113 1.00 97.75 135 ARG A O 1
ATOM 1057 N N . HIS A 1 136 ? -11.361 -5.124 -4.480 1.00 98.06 136 HIS A N 1
ATOM 1058 C CA . HIS A 1 136 ? -12.306 -4.325 -3.696 1.00 98.06 136 HIS A CA 1
ATOM 1059 C C . HIS A 1 136 ? -12.036 -4.458 -2.197 1.00 98.06 136 HIS A C 1
ATOM 1061 O O . HIS A 1 136 ? -12.042 -3.456 -1.487 1.00 98.06 136 HIS A O 1
ATOM 1067 N N . ASP A 1 137 ? -11.719 -5.667 -1.733 1.00 98.25 137 ASP A N 1
ATOM 1068 C CA . ASP A 1 137 ? -11.298 -5.889 -0.351 1.00 98.25 137 ASP A CA 1
ATOM 1069 C C . ASP A 1 137 ? -9.984 -5.133 -0.046 1.00 98.25 137 ASP A C 1
ATOM 1071 O O . ASP A 1 137 ? -9.877 -4.491 0.998 1.00 98.25 137 ASP A O 1
ATOM 1075 N N . VAL A 1 138 ? -9.022 -5.107 -0.979 1.00 98.38 138 VAL A N 1
ATOM 1076 C CA . VAL A 1 138 ? -7.777 -4.317 -0.844 1.00 98.38 138 VAL A CA 1
ATOM 1077 C C . VAL A 1 138 ? -8.065 -2.815 -0.801 1.00 98.38 138 VAL A C 1
ATOM 1079 O O . VAL A 1 138 ? -7.527 -2.105 0.046 1.00 98.38 138 VAL A O 1
ATOM 1082 N N . SER A 1 139 ? -8.941 -2.321 -1.681 1.00 98.44 139 SER A N 1
ATOM 1083 C CA . SER A 1 139 ? -9.370 -0.918 -1.686 1.00 98.44 139 SER A CA 1
ATOM 1084 C C . SER A 1 139 ? -9.972 -0.511 -0.337 1.00 98.44 139 SER A C 1
ATOM 1086 O O . SER A 1 139 ? -9.608 0.534 0.210 1.00 98.44 139 SER A O 1
ATOM 1088 N N . GLN A 1 140 ? -10.836 -1.347 0.243 1.00 98.25 140 GLN A N 1
ATOM 1089 C CA . GLN A 1 140 ? -11.427 -1.087 1.557 1.00 98.25 140 GLN A CA 1
ATOM 1090 C C . GLN A 1 140 ? -10.391 -1.139 2.679 1.00 98.25 140 GLN A C 1
ATOM 1092 O O . GLN A 1 140 ? -10.440 -0.303 3.580 1.00 98.25 140 GLN A O 1
ATOM 1097 N N . TYR A 1 141 ? -9.430 -2.060 2.608 1.00 98.44 141 TYR A N 1
ATOM 1098 C CA . TYR A 1 141 ? -8.322 -2.119 3.558 1.00 98.44 141 TYR A CA 1
ATOM 1099 C C . TYR A 1 141 ? -7.484 -0.840 3.538 1.00 98.44 141 TYR A C 1
ATOM 1101 O O . TYR A 1 141 ? -7.271 -0.233 4.581 1.00 98.44 141 TYR A O 1
ATOM 1109 N N . MET A 1 142 ? -7.059 -0.387 2.354 1.00 98.12 142 MET A N 1
ATOM 1110 C CA . MET A 1 142 ? -6.254 0.830 2.206 1.00 98.12 142 MET A CA 1
ATOM 1111 C C . MET A 1 142 ? -6.997 2.078 2.680 1.00 98.12 142 MET A C 1
ATOM 1113 O O . MET A 1 142 ? -6.405 2.913 3.356 1.00 98.12 142 MET A O 1
ATOM 1117 N N . LEU A 1 143 ? -8.294 2.188 2.378 1.00 98.06 143 LEU A N 1
ATOM 1118 C CA . LEU A 1 143 ? -9.111 3.307 2.852 1.00 98.06 143 LEU A CA 1
ATOM 1119 C C . LEU A 1 143 ? -9.264 3.285 4.380 1.00 98.06 143 LEU A C 1
ATOM 1121 O O . LEU A 1 143 ? -9.151 4.318 5.033 1.00 98.06 143 LEU A O 1
ATOM 1125 N N . SER A 1 144 ? -9.455 2.099 4.959 1.00 97.25 144 SER A N 1
ATOM 1126 C CA . SER A 1 144 ? -9.538 1.930 6.416 1.00 97.25 144 SER A CA 1
ATOM 1127 C C . SER A 1 144 ? -8.205 2.225 7.094 1.00 97.25 144 SER A C 1
ATOM 1129 O O . SER A 1 144 ? -8.185 2.786 8.187 1.00 97.25 144 SER A O 1
ATOM 1131 N N . PHE A 1 145 ? -7.091 1.898 6.440 1.00 96.69 145 PHE A N 1
ATOM 1132 C CA . PHE A 1 145 ? -5.759 2.244 6.915 1.00 96.69 145 PHE A CA 1
ATOM 1133 C C . PHE A 1 145 ? -5.535 3.763 6.873 1.00 96.69 145 PHE A C 1
ATOM 1135 O O . PHE A 1 145 ? -5.094 4.333 7.868 1.00 96.69 145 PHE A O 1
ATOM 1142 N N . ALA A 1 146 ? -5.919 4.437 5.784 1.00 95.56 146 ALA A N 1
ATOM 1143 C CA . ALA A 1 146 ? -5.848 5.895 5.682 1.00 95.56 146 ALA A CA 1
ATOM 1144 C C . ALA A 1 146 ? -6.632 6.586 6.812 1.00 95.56 146 ALA A C 1
ATOM 1146 O O . ALA A 1 146 ? -6.068 7.424 7.513 1.00 95.56 146 ALA A O 1
ATOM 1147 N N . GLY A 1 147 ? -7.875 6.158 7.067 1.00 93.88 147 GLY A N 1
ATOM 1148 C CA . GLY A 1 147 ? -8.697 6.717 8.146 1.00 93.88 147 GLY A CA 1
ATOM 1149 C C . GLY A 1 147 ? -8.042 6.596 9.527 1.00 93.88 147 GLY A C 1
ATOM 1150 O O . GLY A 1 147 ? -8.020 7.558 10.294 1.00 93.88 147 GLY A O 1
ATOM 1151 N N . LEU A 1 148 ? -7.408 5.456 9.831 1.00 92.31 148 LEU A N 1
ATOM 1152 C CA . LEU A 1 148 ? -6.664 5.298 11.088 1.00 92.31 148 LEU A CA 1
ATOM 1153 C C . LEU A 1 148 ? -5.483 6.267 11.212 1.00 92.31 148 LEU A C 1
ATOM 1155 O O . L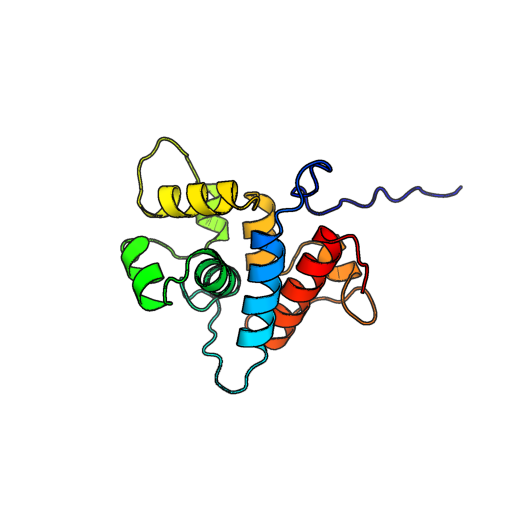EU A 1 148 ? -5.230 6.767 12.306 1.00 92.31 148 LEU A O 1
ATOM 1159 N N . LEU A 1 149 ? -4.769 6.537 10.116 1.00 90.25 149 LEU A N 1
ATOM 1160 C CA . LEU A 1 149 ? -3.642 7.474 10.109 1.00 90.25 149 LEU A CA 1
ATOM 1161 C C . LEU A 1 149 ? -4.089 8.936 10.266 1.00 90.25 149 LEU A C 1
ATOM 1163 O O . LEU A 1 149 ? -3.368 9.728 10.877 1.00 90.25 149 LEU A O 1
ATOM 1167 N N . GLU A 1 150 ? -5.266 9.293 9.750 1.00 89.81 150 GLU A N 1
ATOM 1168 C CA . GLU A 1 150 ? -5.874 10.620 9.933 1.00 89.81 150 GLU A CA 1
ATOM 1169 C C . GLU A 1 150 ? -6.500 10.817 11.323 1.00 89.81 150 GLU A C 1
ATOM 1171 O O . GLU A 1 150 ? -6.744 11.949 11.739 1.00 89.81 150 GLU A O 1
ATOM 1176 N N . GLY A 1 151 ? -6.729 9.732 12.070 1.00 83.31 151 GLY A N 1
ATOM 1177 C CA . GLY A 1 151 ? -7.495 9.764 13.319 1.00 83.31 151 GLY A CA 1
ATOM 1178 C C . GLY A 1 151 ? -9.014 9.758 13.101 1.00 83.31 151 GLY A C 1
ATOM 1179 O O . GLY A 1 151 ? -9.774 10.055 14.023 1.00 83.31 151 GLY A O 1
ATOM 1180 N N . ASN A 1 152 ? -9.461 9.396 11.898 1.00 68.56 152 ASN A N 1
ATOM 1181 C CA . ASN A 1 152 ? -10.854 9.269 11.498 1.00 68.56 152 ASN A CA 1
ATOM 1182 C C . ASN A 1 152 ? -11.240 7.783 11.442 1.00 68.56 152 ASN A C 1
ATOM 1184 O O . ASN A 1 152 ? -10.986 7.089 10.456 1.00 68.56 152 ASN A O 1
ATOM 1188 N N . SER A 1 153 ? -11.869 7.277 12.505 1.00 63.41 153 SER A N 1
ATOM 1189 C CA . SER A 1 153 ? -12.486 5.947 12.452 1.00 63.41 153 SER A CA 1
ATOM 1190 C C . SER A 1 153 ? -13.694 5.958 11.505 1.00 63.41 153 SER A C 1
ATOM 1192 O O . SER A 1 153 ? -14.501 6.889 11.573 1.00 63.41 153 SER A O 1
ATOM 1194 N N . LEU A 1 154 ? -13.778 4.961 10.617 1.00 56.72 154 LEU A N 1
ATOM 1195 C CA . LEU A 1 154 ? -14.812 4.834 9.576 1.00 56.72 154 LEU A CA 1
ATOM 1196 C C . LEU A 1 154 ? -16.075 4.113 10.065 1.00 56.72 154 LEU A C 1
ATOM 1198 O O . LEU A 1 154 ? -15.978 3.276 10.992 1.00 56.72 154 LEU A O 1
#

Sequence (154 aa):
MTTHAKSHLPKTLDSTKTSKVLVDALENASRRLSSSDAVYQWGHMGQCNVGHLVQSLTGLTSAEIVESVDYQLDEWSEHANDYCPTSGTSVDSLFTTLQQYGLSRSDLIDLEHLSNTDVLKNLPGGFRYLRRNNRHDVSQYMLSFAGLLEGNSL